Protein AF-N8ZPJ9-F1 (afdb_monomer_lite)

Secondary structure (DSSP, 8-state):
------------HHHHHHHHHHHHHHHTT-HHHHHHHB-HHHHHHHHH-HHHHHHHHHHHTT----PEEEEEEEEEEETTTEEEEEEEEEE--SS-EEEEEEEEESTT---EEEEEEEEE--

Radius of gyration: 14.96 Å; chains: 1; bounding box: 30×45×37 Å

pLDDT: mean 87.63, std 14.21, range [34.59, 97.31]

Sequence (122 aa):
MNDQKQFSLSISPAQYQHAIALYDALLAQDLNRIYDLINLQVKVELQQKTESLQAAFTVLEGKNQTEAELIAIEKTTDASWGQIYKVSFRFDYVENDILYTVVFADGNKPDIIGFWINQTQN

Organism: NCBI:txid1120926

Foldseek 3Di:
DDPPPPPVLDADPLLVVLLVQLVVCLLVVPLVSNLVSEDPVVNVVCVVVVVQSVVSNVLNPPHDDADWDWDDWDWDQDPVLGIKIKTWTWGDDPFWIKIKIFIDRDRHDNHTHDIDIDTDGD

Structure (mmCIF, N/CA/C/O backbone):
data_AF-N8ZPJ9-F1
#
_entry.id   AF-N8ZPJ9-F1
#
loop_
_atom_site.group_PDB
_atom_site.id
_atom_site.type_symbol
_atom_site.label_atom_id
_atom_site.label_alt_id
_atom_site.label_comp_id
_atom_site.label_asym_id
_atom_site.label_entity_id
_atom_site.label_seq_id
_atom_site.pdbx_PDB_ins_code
_atom_site.Cartn_x
_atom_site.Cartn_y
_atom_site.Cartn_z
_atom_site.occupancy
_atom_site.B_iso_or_equiv
_atom_site.auth_seq_id
_atom_site.auth_comp_id
_atom_site.auth_asym_id
_atom_site.auth_atom_id
_atom_site.pdbx_PDB_model_num
ATOM 1 N N . MET A 1 1 ? 5.990 34.052 -21.649 1.00 35.69 1 MET A N 1
ATOM 2 C CA . MET A 1 1 ? 5.301 32.798 -22.015 1.00 35.69 1 MET A CA 1
ATOM 3 C C . MET A 1 1 ? 6.082 31.677 -21.358 1.00 35.69 1 MET A C 1
ATOM 5 O O . MET A 1 1 ? 7.151 31.348 -21.843 1.00 35.69 1 MET A O 1
ATOM 9 N N . ASN A 1 2 ? 5.647 31.2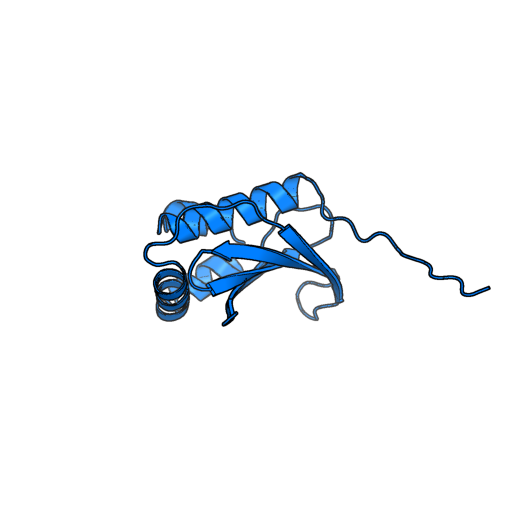28 -20.178 1.00 34.59 2 ASN A N 1
ATOM 10 C CA . ASN A 1 2 ? 6.270 30.090 -19.505 1.00 34.59 2 ASN A CA 1
ATOM 11 C C . ASN A 1 2 ? 5.547 28.839 -19.987 1.00 34.59 2 ASN A C 1
ATOM 13 O O . ASN A 1 2 ? 4.415 28.588 -19.579 1.00 34.59 2 ASN A O 1
ATOM 17 N N . ASP A 1 3 ? 6.207 28.093 -20.865 1.00 41.03 3 ASP A N 1
ATOM 18 C CA . ASP A 1 3 ? 5.808 26.752 -21.267 1.00 41.03 3 ASP A CA 1
ATOM 19 C C . ASP A 1 3 ? 5.945 25.815 -20.065 1.00 41.03 3 ASP A C 1
ATOM 21 O O . ASP A 1 3 ? 6.916 25.070 -19.922 1.00 41.03 3 ASP A O 1
ATOM 25 N N . GLN A 1 4 ? 4.956 25.838 -19.171 1.00 39.09 4 GLN A N 1
ATOM 26 C CA . GLN A 1 4 ? 4.725 24.693 -18.311 1.00 39.09 4 GLN A CA 1
ATOM 27 C C . GLN A 1 4 ? 4.176 23.581 -19.197 1.00 39.09 4 GLN A C 1
ATOM 29 O O . GLN A 1 4 ? 2.969 23.424 -19.362 1.00 39.09 4 GLN A O 1
ATOM 34 N N . LYS A 1 5 ? 5.091 22.790 -19.768 1.00 36.78 5 LYS A N 1
ATOM 35 C CA . LYS A 1 5 ? 4.820 21.394 -20.106 1.00 36.78 5 LYS A CA 1
ATOM 36 C C . LYS A 1 5 ? 4.452 20.680 -18.805 1.00 36.78 5 LYS A C 1
ATOM 38 O O . LYS A 1 5 ? 5.266 19.971 -18.221 1.00 36.78 5 LYS A O 1
ATOM 43 N N . GLN A 1 6 ? 3.225 20.899 -18.342 1.00 40.75 6 GLN A N 1
ATOM 44 C CA . GLN A 1 6 ? 2.532 19.976 -17.470 1.00 40.75 6 GLN A CA 1
ATOM 45 C C . GLN A 1 6 ? 2.351 18.714 -18.309 1.00 40.75 6 GLN A C 1
ATOM 47 O O . GLN A 1 6 ? 1.370 18.548 -19.026 1.00 40.75 6 GLN A O 1
ATOM 52 N N . PHE A 1 7 ? 3.348 17.832 -18.284 1.00 40.62 7 PHE A N 1
ATOM 53 C CA . PHE A 1 7 ? 3.036 16.427 -18.450 1.00 40.62 7 PHE A CA 1
ATOM 54 C C . PHE A 1 7 ? 2.063 16.132 -17.315 1.00 40.62 7 PHE A C 1
ATOM 56 O O . PHE A 1 7 ? 2.471 16.099 -16.156 1.00 40.62 7 PHE A O 1
ATOM 63 N N . SER A 1 8 ? 0.774 16.031 -17.630 1.00 51.53 8 SER A N 1
ATOM 64 C CA . SER A 1 8 ? -0.240 15.553 -16.703 1.00 51.53 8 SER A CA 1
ATOM 65 C C . SER A 1 8 ? 0.061 14.082 -16.433 1.00 51.53 8 SER A C 1
ATOM 67 O O . SER A 1 8 ? -0.514 13.175 -17.037 1.00 51.53 8 SER A O 1
ATOM 69 N N . LEU A 1 9 ? 1.056 13.835 -15.578 1.00 64.81 9 LEU A N 1
ATOM 70 C CA . LEU A 1 9 ? 1.296 12.520 -15.018 1.00 64.81 9 LEU A CA 1
ATOM 71 C C . LEU A 1 9 ? -0.008 12.133 -14.330 1.00 64.81 9 LEU A C 1
ATOM 73 O O . LEU A 1 9 ? -0.427 12.763 -13.365 1.00 64.81 9 LEU A O 1
ATOM 77 N N . SER A 1 10 ? -0.687 11.159 -14.918 1.00 73.25 10 SER A N 1
ATOM 78 C CA . SER A 1 10 ? -1.930 10.600 -14.418 1.00 73.25 10 SER A CA 1
ATOM 79 C C . SER A 1 10 ? -1.653 9.156 -14.042 1.00 73.25 10 SER A C 1
ATOM 81 O O . SER A 1 10 ? -0.935 8.439 -14.738 1.00 73.25 10 SER A O 1
ATOM 83 N N . ILE A 1 11 ? -2.188 8.759 -12.898 1.00 84.88 11 ILE A N 1
ATOM 84 C CA . ILE A 1 11 ? -2.243 7.366 -12.481 1.00 84.88 11 ILE A CA 1
ATOM 85 C C . ILE A 1 11 ? -3.370 6.681 -13.261 1.00 84.88 11 ILE A C 1
ATOM 87 O O . ILE A 1 11 ? -4.418 7.284 -13.510 1.00 84.88 11 ILE A O 1
ATOM 91 N N . SER A 1 12 ? -3.173 5.426 -13.661 1.00 88.50 12 SER A N 1
ATOM 92 C CA . SER A 1 12 ? -4.248 4.664 -14.303 1.00 88.50 12 SER A CA 1
ATOM 93 C C . SER A 1 12 ? -5.365 4.322 -13.300 1.00 88.50 12 SER A C 1
ATOM 95 O O . SER A 1 12 ? -5.084 4.121 -12.115 1.00 88.50 12 SER A O 1
ATOM 97 N N . PRO A 1 13 ? -6.631 4.167 -13.738 1.00 89.44 13 PRO A N 1
ATOM 98 C CA . PRO A 1 13 ? -7.715 3.751 -12.844 1.00 89.44 13 PRO A CA 1
ATOM 99 C C . PRO A 1 13 ? -7.423 2.439 -12.103 1.00 89.44 13 PRO A C 1
ATOM 101 O O . PRO A 1 13 ? -7.757 2.314 -10.929 1.00 89.44 13 PRO A O 1
ATOM 104 N N . ALA A 1 14 ? -6.746 1.492 -12.761 1.00 91.19 14 ALA A N 1
ATOM 105 C CA . ALA A 1 14 ? -6.353 0.222 -12.157 1.00 91.19 14 ALA A CA 1
ATOM 106 C C . ALA A 1 14 ? -5.352 0.418 -11.011 1.00 91.19 14 ALA A C 1
ATOM 108 O O . ALA A 1 14 ? -5.540 -0.136 -9.936 1.00 91.19 14 ALA A O 1
ATOM 109 N N . GLN A 1 15 ? -4.317 1.237 -11.209 1.00 91.62 15 GLN A N 1
ATOM 110 C CA . GLN A 1 15 ? -3.360 1.556 -10.148 1.00 91.62 15 GLN A CA 1
ATOM 111 C C . GLN A 1 15 ? -4.025 2.305 -8.994 1.00 91.62 15 GLN A C 1
ATOM 113 O O . GLN A 1 15 ? -3.748 1.993 -7.841 1.00 91.62 15 GLN A O 1
ATOM 118 N N . TYR A 1 16 ? -4.916 3.261 -9.288 1.00 92.62 16 TYR A N 1
ATOM 119 C CA . TYR A 1 16 ? -5.639 3.990 -8.246 1.00 92.62 16 TYR A CA 1
ATOM 120 C C . TYR A 1 16 ? -6.460 3.015 -7.398 1.00 92.62 16 TYR A C 1
ATOM 122 O O . TYR A 1 16 ? -6.281 2.951 -6.187 1.00 92.62 16 TYR A O 1
ATOM 130 N N . GLN A 1 17 ? -7.291 2.184 -8.034 1.00 93.56 17 GLN A N 1
ATOM 131 C CA . GLN A 1 17 ? -8.104 1.184 -7.337 1.00 93.56 17 GLN A CA 1
ATOM 132 C C . GLN A 1 17 ? -7.254 0.200 -6.532 1.00 93.56 17 GLN A C 1
ATOM 134 O O . GLN A 1 17 ? -7.636 -0.169 -5.427 1.00 93.56 17 GLN A O 1
ATOM 139 N N . HIS A 1 18 ? -6.097 -0.201 -7.057 1.00 95.50 18 HIS A N 1
ATOM 140 C CA . HIS A 1 18 ? -5.206 -1.137 -6.380 1.00 95.50 18 HIS A CA 1
ATOM 141 C C . HIS A 1 18 ? -4.503 -0.512 -5.168 1.00 95.50 18 HIS A C 1
ATOM 143 O O . HIS A 1 18 ? -4.396 -1.160 -4.130 1.00 95.50 18 HIS A O 1
ATOM 149 N N . ALA A 1 19 ? -4.100 0.762 -5.255 1.00 95.44 19 ALA A N 1
ATOM 150 C CA . ALA A 1 19 ? -3.601 1.525 -4.107 1.00 95.44 19 ALA A CA 1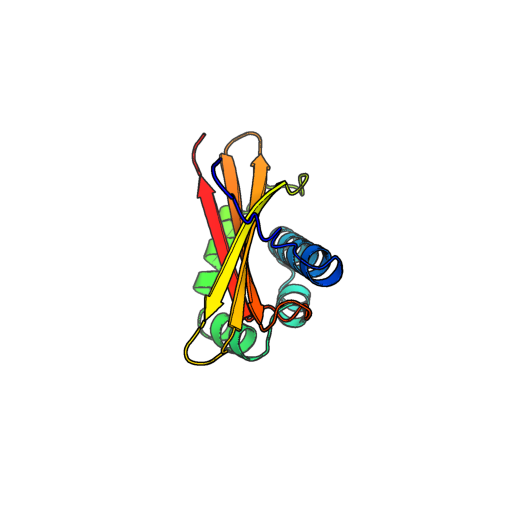
ATOM 151 C C . ALA A 1 19 ? -4.669 1.655 -3.013 1.00 95.44 19 ALA A C 1
ATOM 153 O O . ALA A 1 19 ? -4.386 1.376 -1.850 1.00 95.44 19 ALA A O 1
ATOM 154 N N . ILE A 1 20 ? -5.901 2.027 -3.377 1.00 95.88 20 ILE A N 1
ATOM 155 C CA . ILE A 1 20 ? -7.000 2.133 -2.408 1.00 95.88 20 ILE A CA 1
ATOM 156 C C . ILE A 1 20 ? -7.321 0.767 -1.796 1.00 95.88 20 ILE A C 1
ATOM 158 O O . ILE A 1 20 ? -7.439 0.656 -0.582 1.00 95.88 20 ILE A O 1
ATOM 162 N N . ALA A 1 21 ? -7.364 -0.301 -2.597 1.00 96.88 21 ALA A N 1
ATOM 163 C CA . ALA A 1 21 ? -7.588 -1.650 -2.088 1.00 96.88 21 ALA A CA 1
ATOM 164 C C . ALA A 1 21 ? -6.509 -2.089 -1.086 1.00 96.88 21 ALA A C 1
ATOM 166 O O . ALA A 1 21 ? -6.830 -2.797 -0.129 1.00 96.88 21 ALA A O 1
ATOM 167 N N . LEU A 1 22 ? -5.249 -1.684 -1.295 1.00 97.31 22 LEU A N 1
ATOM 168 C CA . LEU A 1 22 ? -4.162 -1.965 -0.357 1.00 97.31 22 LEU A CA 1
ATOM 169 C C . LEU A 1 22 ? -4.332 -1.156 0.930 1.00 97.31 22 LEU A C 1
ATOM 171 O O . LEU A 1 22 ? -4.193 -1.720 2.012 1.00 97.31 22 LEU A O 1
ATOM 175 N N . TYR A 1 23 ? -4.681 0.127 0.828 1.00 96.88 23 TYR A N 1
ATOM 176 C CA . TYR A 1 23 ? -4.987 0.957 1.993 1.00 96.88 23 TYR A CA 1
ATOM 177 C C . TYR A 1 23 ? -6.142 0.382 2.827 1.00 96.88 23 TYR A C 1
ATOM 179 O O . TYR A 1 23 ? -6.025 0.255 4.044 1.00 96.88 23 TYR A O 1
ATOM 187 N N . ASP A 1 24 ? -7.213 -0.072 2.175 1.00 96.06 24 ASP A N 1
ATOM 188 C CA . ASP A 1 24 ? -8.356 -0.709 2.836 1.00 96.06 24 ASP A CA 1
ATOM 189 C C . ASP A 1 24 ? -7.962 -2.012 3.538 1.00 96.06 24 ASP A C 1
ATOM 191 O O . ASP A 1 24 ? -8.413 -2.293 4.648 1.00 96.06 24 ASP A O 1
ATOM 195 N N . ALA A 1 25 ? -7.102 -2.816 2.908 1.00 96.81 25 ALA A N 1
ATOM 196 C CA . ALA A 1 25 ? -6.582 -4.036 3.515 1.00 96.81 25 ALA A CA 1
ATOM 197 C C . ALA A 1 25 ? -5.698 -3.735 4.739 1.00 96.81 25 ALA A C 1
ATOM 199 O O . ALA A 1 25 ? -5.752 -4.468 5.726 1.00 96.81 25 ALA A O 1
ATOM 200 N N . LEU A 1 26 ? -4.929 -2.641 4.699 1.00 95.94 26 LEU A N 1
ATOM 201 C CA . LEU A 1 26 ? -4.119 -2.161 5.822 1.00 95.94 26 LEU A CA 1
ATOM 202 C C . LEU A 1 26 ? -4.990 -1.664 6.986 1.00 95.94 26 LEU A C 1
ATOM 204 O O . LEU A 1 26 ? -4.715 -2.029 8.127 1.00 95.94 26 LEU A O 1
ATOM 208 N N . LEU A 1 27 ? -6.066 -0.917 6.709 1.00 95.19 27 LEU A N 1
ATOM 209 C CA . LEU A 1 27 ? -7.061 -0.511 7.714 1.00 95.19 27 LEU A CA 1
ATOM 210 C C . LEU A 1 27 ? -7.726 -1.723 8.381 1.00 95.19 27 LEU A C 1
ATOM 212 O O . LEU A 1 27 ? -7.872 -1.767 9.600 1.00 95.19 27 LEU A O 1
ATOM 216 N N . ALA A 1 28 ? -8.100 -2.726 7.584 1.00 95.56 28 ALA A N 1
ATOM 217 C CA . ALA A 1 28 ? -8.721 -3.957 8.070 1.00 95.56 28 ALA A CA 1
ATOM 218 C C . ALA A 1 28 ? -7.732 -4.932 8.737 1.00 95.56 28 ALA A C 1
ATOM 220 O O . ALA A 1 28 ? -8.160 -5.958 9.266 1.00 95.56 28 ALA A O 1
ATOM 221 N N . GLN A 1 29 ? -6.426 -4.643 8.686 1.00 95.00 29 GLN A N 1
ATOM 222 C CA . GLN A 1 29 ? -5.345 -5.539 9.111 1.00 95.00 29 GLN A CA 1
ATOM 223 C C . GLN A 1 29 ? -5.425 -6.936 8.453 1.00 95.00 29 GLN A C 1
ATOM 225 O O . GLN A 1 29 ? -5.023 -7.948 9.031 1.00 95.00 29 GLN A O 1
ATOM 230 N N . ASP A 1 30 ? -5.934 -7.003 7.218 1.00 95.88 30 ASP A N 1
ATOM 231 C CA . ASP A 1 30 ? -6.102 -8.245 6.461 1.00 95.88 30 ASP A CA 1
ATOM 232 C C . ASP A 1 30 ? -4.798 -8.613 5.744 1.00 95.88 30 ASP A C 1
ATOM 234 O O . ASP A 1 30 ? -4.544 -8.225 4.601 1.00 95.88 30 ASP A O 1
ATOM 238 N N . LEU A 1 31 ? -3.956 -9.387 6.432 1.00 93.75 31 LEU A N 1
ATOM 239 C CA . LEU A 1 31 ? -2.651 -9.815 5.923 1.00 93.75 31 LEU A CA 1
ATOM 240 C C . LEU A 1 31 ? -2.732 -10.580 4.600 1.00 93.75 31 LEU A C 1
ATOM 242 O O . LEU A 1 31 ? -1.865 -10.399 3.746 1.00 93.75 31 LEU A O 1
ATOM 246 N N . ASN A 1 32 ? -3.754 -11.419 4.411 1.00 95.12 32 ASN A N 1
ATOM 247 C CA . ASN A 1 32 ? -3.885 -12.197 3.180 1.00 95.12 32 ASN A CA 1
ATOM 248 C C . ASN A 1 32 ? -4.136 -11.261 2.003 1.00 95.12 32 ASN A C 1
ATOM 250 O O . ASN A 1 32 ? -3.421 -11.316 1.003 1.00 95.12 32 ASN A O 1
ATOM 254 N N . ARG A 1 33 ? -5.080 -10.329 2.169 1.00 96.56 33 ARG A N 1
ATOM 255 C CA . ARG A 1 33 ? -5.391 -9.341 1.140 1.00 96.56 33 ARG A CA 1
ATOM 256 C C . ARG A 1 33 ? -4.216 -8.400 0.876 1.00 96.56 33 ARG A C 1
ATOM 258 O O . ARG A 1 33 ? -3.940 -8.108 -0.281 1.00 96.56 33 ARG A O 1
ATOM 265 N N . ILE A 1 34 ? -3.478 -7.977 1.905 1.00 96.12 34 ILE A N 1
ATOM 266 C CA . ILE A 1 34 ? -2.246 -7.187 1.730 1.00 96.12 34 ILE A CA 1
ATOM 267 C C . ILE A 1 34 ? -1.241 -7.950 0.859 1.00 96.12 34 ILE A C 1
ATOM 269 O O . ILE A 1 34 ? -0.713 -7.395 -0.102 1.00 96.12 34 ILE A O 1
ATOM 273 N N . TYR A 1 35 ? -0.992 -9.225 1.165 1.00 95.25 35 TYR A N 1
ATOM 274 C CA . TYR A 1 35 ? -0.029 -10.049 0.434 1.00 95.25 35 TYR A CA 1
ATOM 275 C C . TYR A 1 35 ? -0.443 -10.393 -0.997 1.00 95.25 35 TYR A C 1
ATOM 277 O O . TYR A 1 35 ? 0.435 -10.722 -1.794 1.00 95.25 35 TYR A O 1
ATOM 285 N N . ASP A 1 36 ? -1.732 -10.320 -1.319 1.00 95.19 36 ASP A N 1
ATOM 286 C CA . ASP A 1 36 ? -2.246 -10.512 -2.678 1.00 95.19 36 ASP A CA 1
ATOM 287 C C . ASP A 1 36 ? -2.179 -9.227 -3.522 1.00 95.19 36 ASP A C 1
ATOM 289 O O . ASP A 1 36 ? -2.183 -9.287 -4.751 1.00 95.19 36 ASP A O 1
ATOM 293 N N . LEU A 1 37 ? -2.102 -8.059 -2.877 1.00 96.06 37 LEU A N 1
ATOM 294 C CA . LEU A 1 37 ? -2.088 -6.751 -3.540 1.00 96.06 37 LEU A CA 1
ATOM 295 C C . LEU A 1 37 ? -0.677 -6.208 -3.804 1.00 96.06 37 LEU A C 1
ATOM 297 O O . LEU A 1 37 ? -0.519 -5.249 -4.557 1.00 96.06 37 LEU A O 1
ATOM 301 N N . ILE A 1 38 ? 0.356 -6.803 -3.219 1.00 95.38 38 ILE A N 1
ATOM 302 C CA . ILE A 1 38 ? 1.748 -6.373 -3.393 1.00 95.38 38 ILE A CA 1
ATOM 303 C C . ILE A 1 38 ? 2.551 -7.377 -4.216 1.00 95.38 38 ILE A C 1
ATOM 305 O O . ILE A 1 38 ? 2.239 -8.567 -4.267 1.00 95.38 38 ILE A O 1
ATOM 309 N N . ASN A 1 39 ? 3.636 -6.905 -4.824 1.00 94.81 39 ASN A N 1
ATOM 310 C CA . ASN A 1 39 ? 4.557 -7.766 -5.546 1.00 94.81 39 ASN A CA 1
ATOM 311 C C . ASN A 1 39 ? 5.205 -8.816 -4.620 1.00 94.81 39 ASN A C 1
ATOM 313 O O . ASN A 1 39 ? 5.419 -8.580 -3.426 1.00 94.81 39 ASN A O 1
ATOM 317 N N . LEU A 1 40 ? 5.604 -9.957 -5.196 1.00 93.06 40 LEU A N 1
ATOM 318 C CA . LEU A 1 40 ? 6.292 -11.042 -4.493 1.00 93.06 40 LEU A CA 1
ATOM 319 C C . LEU A 1 40 ? 7.514 -10.563 -3.696 1.00 93.06 40 LEU A C 1
ATOM 321 O O . LEU A 1 40 ? 7.716 -11.031 -2.577 1.00 93.06 40 LEU A O 1
ATOM 325 N N . GLN A 1 41 ? 8.316 -9.639 -4.234 1.00 91.56 41 GLN A N 1
ATOM 326 C CA . GLN A 1 41 ? 9.483 -9.136 -3.508 1.00 91.56 41 GLN A CA 1
ATOM 327 C C . GLN A 1 41 ? 9.069 -8.394 -2.229 1.00 91.56 41 GLN A C 1
ATOM 329 O O . GLN A 1 41 ? 9.582 -8.701 -1.153 1.00 91.56 41 GLN A O 1
ATOM 334 N N . VAL A 1 42 ? 8.092 -7.488 -2.319 1.00 93.12 42 VAL A N 1
ATOM 335 C CA . VAL A 1 42 ? 7.578 -6.743 -1.156 1.00 93.12 42 VAL A CA 1
ATOM 336 C C . VAL A 1 42 ? 6.961 -7.700 -0.140 1.00 93.12 42 VAL A C 1
ATOM 338 O O . VAL A 1 42 ? 7.187 -7.561 1.058 1.00 93.12 42 VAL A O 1
ATOM 341 N N . LYS A 1 43 ? 6.231 -8.720 -0.605 1.00 94.50 43 LYS A N 1
ATOM 342 C CA . LYS A 1 43 ? 5.682 -9.773 0.256 1.00 94.50 43 LYS A CA 1
ATOM 343 C C . LYS A 1 43 ? 6.774 -10.483 1.052 1.00 94.50 43 LYS A C 1
ATOM 345 O O . LYS A 1 43 ? 6.646 -10.602 2.267 1.00 94.50 43 LYS A O 1
ATOM 350 N N . VAL A 1 44 ? 7.845 -10.926 0.392 1.00 94.12 44 VAL A N 1
ATOM 351 C CA . VAL A 1 44 ? 8.976 -11.589 1.061 1.00 94.12 44 VAL A CA 1
ATOM 352 C C . VAL A 1 44 ? 9.636 -10.652 2.075 1.00 94.12 44 VAL A C 1
ATOM 354 O O . VAL A 1 44 ? 9.917 -11.071 3.197 1.00 94.12 44 VAL A O 1
ATOM 357 N N . GLU A 1 45 ? 9.838 -9.381 1.725 1.00 91.56 45 GLU A N 1
ATOM 358 C CA . GLU A 1 45 ? 10.424 -8.391 2.634 1.00 91.56 45 GLU A CA 1
ATOM 359 C C . GLU A 1 45 ? 9.547 -8.144 3.871 1.00 91.56 45 GLU A C 1
ATOM 361 O O . GLU A 1 45 ? 10.054 -8.145 4.993 1.00 91.56 45 GLU A O 1
ATOM 366 N N . LEU A 1 46 ? 8.231 -7.999 3.696 1.00 91.25 46 LEU A N 1
ATOM 367 C CA . LEU A 1 46 ? 7.283 -7.805 4.797 1.00 91.25 46 LEU A CA 1
ATOM 368 C C . LEU A 1 46 ? 7.146 -9.037 5.696 1.00 91.25 46 LEU A C 1
ATOM 370 O O . LEU A 1 46 ? 6.965 -8.895 6.904 1.00 91.25 46 LEU A O 1
ATOM 374 N N . GLN A 1 47 ? 7.262 -10.242 5.136 1.00 91.31 47 GLN A N 1
ATOM 375 C CA . GLN A 1 47 ? 7.288 -11.481 5.918 1.00 91.31 47 GLN A CA 1
ATOM 376 C C . GLN A 1 47 ? 8.559 -11.605 6.771 1.00 91.31 47 GLN A C 1
ATOM 378 O O . GLN A 1 47 ? 8.521 -12.213 7.837 1.00 91.31 47 GLN A O 1
ATOM 383 N N . GLN A 1 48 ? 9.676 -11.019 6.329 1.00 91.56 48 GLN A N 1
ATOM 384 C CA . GLN A 1 48 ? 10.927 -10.973 7.096 1.00 91.56 48 GLN A CA 1
ATOM 385 C C . GLN A 1 48 ? 10.973 -9.809 8.096 1.00 91.56 48 GLN A C 1
ATOM 387 O O . GLN A 1 48 ? 11.681 -9.889 9.097 1.00 91.56 48 GLN A O 1
ATOM 392 N N . LYS A 1 49 ? 10.230 -8.729 7.831 1.00 89.88 49 LYS A N 1
ATOM 393 C CA . LYS A 1 49 ? 10.183 -7.502 8.636 1.00 89.88 49 LYS A CA 1
ATOM 394 C C . LYS A 1 49 ? 8.769 -7.242 9.149 1.00 89.88 49 LYS A C 1
ATOM 396 O O . LYS A 1 49 ? 8.145 -6.233 8.820 1.00 89.88 49 LYS A O 1
ATOM 401 N N . THR A 1 50 ? 8.270 -8.141 9.990 1.00 83.75 50 THR A N 1
ATOM 402 C CA . THR A 1 50 ? 6.912 -8.052 10.554 1.00 83.75 50 THR A CA 1
ATOM 403 C C . THR A 1 50 ? 6.657 -6.737 11.301 1.00 83.75 50 THR A C 1
ATOM 405 O O . THR A 1 50 ? 5.537 -6.234 11.299 1.00 83.75 50 THR A O 1
ATOM 408 N N . GLU A 1 51 ? 7.701 -6.130 11.874 1.00 89.44 51 GLU A N 1
ATOM 409 C CA . GLU A 1 51 ? 7.639 -4.822 12.542 1.00 89.44 51 GLU A CA 1
ATOM 410 C C . GLU A 1 51 ? 7.177 -3.687 11.613 1.00 89.44 51 GLU A C 1
ATOM 412 O O . GLU A 1 51 ? 6.503 -2.764 12.063 1.00 89.44 51 GLU A O 1
ATOM 417 N N . SER A 1 52 ? 7.486 -3.749 10.311 1.00 88.19 52 SER A N 1
ATOM 418 C CA . SER A 1 52 ? 7.079 -2.713 9.350 1.00 88.19 52 SER A CA 1
ATOM 419 C C . SER A 1 52 ? 5.565 -2.699 9.124 1.00 88.19 52 SER A C 1
ATOM 421 O O . SER A 1 52 ? 4.960 -1.631 9.060 1.00 88.19 52 SER A O 1
ATOM 423 N N . LEU A 1 53 ? 4.944 -3.879 9.058 1.00 91.00 53 LEU A N 1
ATOM 424 C CA . LEU A 1 53 ? 3.485 -4.017 8.998 1.00 91.00 53 LEU A CA 1
ATOM 425 C C . LEU A 1 53 ? 2.837 -3.578 10.310 1.00 91.00 53 LEU A C 1
ATOM 427 O O . LEU A 1 53 ? 1.854 -2.844 10.290 1.00 91.00 53 LEU A O 1
ATOM 431 N N . GLN A 1 54 ? 3.425 -3.965 11.443 1.00 92.25 54 GLN A N 1
ATOM 432 C CA . GLN A 1 54 ? 2.916 -3.560 12.749 1.00 92.25 54 GLN A CA 1
ATOM 433 C C . GLN A 1 54 ? 2.927 -2.036 12.919 1.00 92.25 54 GLN A C 1
ATOM 435 O O . GLN A 1 54 ? 1.949 -1.473 13.403 1.00 92.25 54 GLN A O 1
ATOM 440 N N . ALA A 1 55 ? 3.993 -1.361 12.480 1.00 92.31 55 ALA A N 1
ATOM 441 C CA . ALA A 1 55 ? 4.071 0.096 12.506 1.00 92.31 55 ALA A CA 1
ATOM 442 C C . ALA A 1 55 ? 2.976 0.745 11.643 1.00 92.31 55 ALA A C 1
ATOM 444 O O . ALA A 1 55 ? 2.340 1.702 12.082 1.00 92.31 55 ALA A O 1
ATOM 445 N N . ALA A 1 56 ? 2.707 0.199 10.451 1.00 93.06 56 ALA A N 1
ATOM 446 C CA . ALA A 1 56 ? 1.611 0.665 9.604 1.00 93.06 56 ALA A CA 1
ATOM 447 C C . ALA A 1 56 ? 0.243 0.489 10.289 1.00 93.06 56 ALA A C 1
ATOM 449 O O . ALA A 1 56 ? -0.572 1.408 10.263 1.00 93.06 56 ALA A O 1
ATOM 450 N N . PHE A 1 57 ? 0.010 -0.645 10.957 1.00 94.81 57 PHE A N 1
ATOM 451 C CA . PHE A 1 57 ? -1.227 -0.886 11.706 1.00 94.81 57 PHE A CA 1
ATOM 452 C C . PHE A 1 57 ? -1.402 0.073 12.877 1.00 94.81 57 PHE A C 1
ATOM 454 O O . PHE A 1 57 ? -2.495 0.591 13.059 1.00 94.81 57 PHE A O 1
ATOM 461 N N . THR A 1 58 ? -0.340 0.368 13.628 1.00 94.12 58 THR A N 1
ATOM 462 C CA . THR A 1 58 ? -0.394 1.359 14.712 1.00 94.12 58 THR A CA 1
ATOM 463 C C . THR A 1 58 ? -0.764 2.748 14.190 1.00 94.12 58 THR A C 1
ATOM 465 O O . THR A 1 58 ? -1.568 3.436 14.805 1.00 94.12 58 THR A O 1
ATOM 468 N N . VAL A 1 59 ? -0.228 3.162 13.038 1.00 93.56 59 VAL A N 1
ATOM 469 C CA . VAL A 1 59 ? -0.575 4.461 12.430 1.00 93.56 59 VAL A CA 1
ATOM 470 C C . VAL A 1 59 ? -2.042 4.519 11.982 1.00 93.56 59 VAL A C 1
ATOM 472 O O . VAL A 1 59 ? -2.648 5.591 11.981 1.00 93.56 59 VAL A O 1
ATOM 475 N N . LEU A 1 60 ? -2.620 3.380 11.600 1.00 93.75 60 LEU A N 1
ATOM 476 C CA . LEU A 1 60 ? -3.994 3.269 11.109 1.00 93.75 60 LEU A CA 1
ATOM 477 C C . LEU A 1 60 ? -5.005 2.818 12.176 1.00 93.75 60 LEU A C 1
ATOM 479 O O . LEU A 1 60 ? -6.188 2.661 11.875 1.00 93.75 60 LEU A O 1
ATOM 483 N N . GLU A 1 61 ? -4.572 2.609 13.416 1.00 91.69 61 GLU A N 1
ATOM 484 C CA . GLU A 1 61 ? -5.431 2.091 14.475 1.00 91.69 61 GLU A CA 1
ATOM 485 C C . GLU A 1 61 ? -6.600 3.047 14.764 1.00 91.69 61 GLU A C 1
ATOM 487 O O . GLU A 1 61 ? -6.430 4.260 14.880 1.00 91.69 61 GLU A O 1
ATOM 492 N N . GLY A 1 62 ? -7.816 2.497 14.841 1.00 87.81 62 GLY A N 1
ATOM 493 C CA . GLY A 1 62 ? -9.038 3.267 15.100 1.00 87.81 62 GLY A CA 1
ATOM 494 C C . GLY A 1 62 ? -9.503 4.164 13.945 1.00 87.81 62 GLY A C 1
ATOM 495 O O . GLY A 1 62 ? -10.507 4.864 14.089 1.00 87.81 62 GLY A O 1
ATOM 496 N N . LYS A 1 63 ? -8.812 4.147 12.799 1.00 90.19 63 LYS A N 1
ATOM 497 C CA . LYS A 1 63 ? -9.170 4.926 11.610 1.00 90.19 63 LYS A CA 1
ATOM 498 C C . LYS A 1 63 ? -10.197 4.187 10.750 1.00 90.19 63 LYS A C 1
ATOM 500 O O . LYS A 1 63 ? -10.156 2.969 10.619 1.00 90.19 63 LYS A O 1
ATOM 505 N N . ASN A 1 64 ? -11.116 4.941 10.147 1.00 87.69 64 ASN A N 1
ATOM 506 C CA . ASN A 1 64 ? -12.109 4.436 9.193 1.00 87.69 64 ASN A CA 1
ATOM 507 C C . ASN A 1 64 ? -11.844 5.019 7.810 1.00 87.69 64 ASN A C 1
ATOM 509 O O . ASN A 1 64 ? -11.476 6.179 7.716 1.00 87.69 64 ASN A O 1
ATOM 513 N N . GLN A 1 65 ? -12.101 4.268 6.744 1.00 82.25 65 GLN A N 1
ATOM 514 C CA . GLN A 1 65 ? -11.854 4.741 5.382 1.00 82.25 65 GLN A CA 1
ATOM 515 C C . GLN A 1 65 ? -12.486 6.125 5.123 1.00 82.25 65 GLN A C 1
ATOM 517 O O . GLN A 1 65 ? -13.696 6.308 5.280 1.00 82.25 65 GLN A O 1
ATOM 522 N N . THR A 1 66 ? -11.655 7.086 4.720 1.00 89.69 66 THR A N 1
ATOM 523 C CA . THR A 1 66 ? -12.068 8.405 4.224 1.00 89.69 66 THR A CA 1
ATOM 524 C C . THR A 1 66 ? -11.743 8.536 2.739 1.00 89.69 66 THR A C 1
ATOM 526 O O . THR A 1 66 ? -11.120 7.656 2.139 1.00 89.69 66 THR A O 1
ATOM 529 N N . GLU A 1 67 ? -12.231 9.603 2.108 1.00 89.75 67 GLU A N 1
ATOM 530 C CA . GLU A 1 67 ? -11.949 9.859 0.698 1.00 89.75 67 GLU A CA 1
ATOM 531 C C . GLU A 1 67 ? -10.453 10.133 0.489 1.00 89.75 67 GLU A C 1
ATOM 533 O O . GLU A 1 67 ? -9.839 10.904 1.225 1.00 89.75 67 GLU A O 1
ATOM 538 N N . ALA A 1 68 ? -9.868 9.480 -0.517 1.00 92.44 68 ALA A N 1
ATOM 539 C CA . ALA A 1 68 ? -8.462 9.639 -0.853 1.00 92.44 68 ALA A CA 1
ATOM 540 C C . ALA A 1 68 ? -8.260 10.827 -1.796 1.00 92.44 68 ALA A C 1
ATOM 542 O O . ALA A 1 68 ? -8.699 10.795 -2.951 1.00 92.44 68 ALA A O 1
ATOM 543 N N . GLU A 1 69 ? -7.507 11.828 -1.355 1.00 93.69 69 GLU A N 1
ATOM 544 C CA . GLU A 1 69 ? -7.060 12.922 -2.208 1.00 93.69 69 GLU A CA 1
ATOM 545 C C . GLU A 1 69 ? -5.719 12.568 -2.857 1.00 93.69 69 GLU A C 1
ATOM 547 O O . GLU A 1 69 ? -4.725 12.318 -2.177 1.00 93.69 69 GLU A O 1
ATOM 552 N N . LEU A 1 70 ? -5.659 12.557 -4.189 1.00 92.50 70 LEU A N 1
ATOM 553 C CA . LEU A 1 70 ? -4.399 12.394 -4.912 1.00 92.50 70 LEU A CA 1
ATOM 554 C C . LEU A 1 70 ? -3.603 13.704 -4.861 1.00 92.50 70 LEU A C 1
ATOM 556 O O . LEU A 1 70 ? -3.967 14.671 -5.528 1.00 92.50 70 LEU A O 1
ATOM 560 N N . ILE A 1 71 ? -2.490 13.715 -4.129 1.00 93.38 71 ILE A N 1
ATOM 561 C CA . ILE A 1 71 ? -1.712 14.941 -3.897 1.00 93.38 71 ILE A CA 1
ATOM 562 C C . ILE A 1 71 ? -0.459 15.050 -4.771 1.00 93.38 71 ILE A C 1
ATOM 564 O O . ILE A 1 71 ? -0.013 16.157 -5.070 1.00 93.38 71 ILE A O 1
ATOM 568 N N . ALA A 1 72 ? 0.134 13.924 -5.186 1.00 92.50 72 ALA A N 1
ATOM 569 C CA . ALA A 1 72 ? 1.341 13.938 -6.010 1.00 92.50 72 ALA A CA 1
ATOM 570 C C . ALA A 1 72 ? 1.521 12.654 -6.825 1.00 92.50 72 ALA A C 1
ATOM 572 O O . ALA A 1 72 ? 1.208 11.552 -6.368 1.00 92.50 72 ALA A O 1
ATOM 573 N N . ILE A 1 73 ? 2.097 12.809 -8.019 1.00 92.31 73 ILE A N 1
ATOM 574 C CA . ILE A 1 73 ? 2.615 11.715 -8.840 1.00 92.31 73 ILE A CA 1
ATOM 575 C C . ILE A 1 73 ? 4.025 12.083 -9.288 1.00 92.31 73 ILE A C 1
ATOM 577 O O . ILE A 1 73 ? 4.237 13.112 -9.929 1.00 92.31 73 ILE A O 1
ATOM 581 N N . GLU A 1 74 ? 4.978 11.203 -9.014 1.00 91.75 74 GLU A N 1
ATOM 582 C CA . GLU A 1 74 ? 6.363 11.343 -9.444 1.00 91.75 74 GLU A CA 1
ATOM 583 C C . GLU A 1 74 ? 6.758 10.162 -10.322 1.00 91.75 74 GLU A C 1
ATOM 585 O O . GLU A 1 74 ? 6.594 9.001 -9.949 1.00 91.75 74 GLU A O 1
ATOM 590 N N . LYS A 1 75 ? 7.334 10.458 -11.486 1.00 91.88 75 LYS A N 1
ATOM 591 C CA . LYS A 1 75 ? 7.952 9.463 -12.362 1.00 91.88 75 LYS A CA 1
ATOM 592 C C . LYS A 1 75 ? 9.466 9.534 -12.192 1.00 91.88 75 LYS A C 1
ATOM 594 O O . LYS A 1 75 ? 10.056 10.586 -12.425 1.00 91.88 75 LYS A O 1
ATOM 599 N N . THR A 1 76 ? 10.094 8.420 -11.832 1.00 90.94 76 THR A N 1
ATOM 600 C CA . THR A 1 76 ? 11.553 8.331 -11.672 1.00 90.94 76 THR A CA 1
ATOM 601 C C . THR A 1 76 ? 12.089 6.990 -12.179 1.00 90.94 76 THR A C 1
ATOM 603 O O . THR A 1 76 ? 11.318 6.139 -12.623 1.00 90.94 76 THR A O 1
ATOM 606 N N . THR A 1 77 ? 13.407 6.817 -12.156 1.00 91.38 77 THR A N 1
ATOM 607 C CA . THR A 1 77 ? 14.083 5.584 -12.562 1.00 91.38 77 THR A CA 1
ATOM 608 C C . THR A 1 77 ? 14.786 4.973 -11.357 1.00 91.38 77 THR A C 1
ATOM 610 O O . THR A 1 77 ? 15.639 5.606 -10.741 1.00 91.38 77 THR A O 1
ATOM 613 N N . ASP A 1 78 ? 14.427 3.738 -11.044 1.00 90.94 78 ASP A N 1
ATOM 614 C CA . ASP A 1 78 ? 15.077 2.873 -10.075 1.00 90.94 78 ASP A CA 1
ATOM 615 C C . ASP A 1 78 ? 16.088 1.945 -10.769 1.00 90.94 78 ASP A C 1
ATOM 617 O O . ASP A 1 78 ? 15.887 1.513 -11.907 1.00 90.94 78 ASP A O 1
ATOM 621 N N . ALA A 1 79 ? 17.186 1.627 -10.083 1.00 88.88 79 ALA A N 1
ATOM 622 C CA . ALA A 1 79 ? 18.255 0.802 -10.643 1.00 88.88 79 ALA A CA 1
ATOM 623 C C . ALA A 1 79 ? 17.843 -0.665 -10.875 1.00 88.88 79 ALA A C 1
ATOM 625 O O . ALA A 1 79 ? 18.387 -1.312 -11.768 1.00 88.88 79 ALA A O 1
ATOM 626 N N . SER A 1 80 ? 16.899 -1.181 -10.087 1.00 87.44 80 SER A N 1
ATOM 627 C CA . SER A 1 80 ? 16.439 -2.574 -10.142 1.00 87.44 80 SER A CA 1
ATOM 628 C C . SER A 1 80 ? 15.166 -2.717 -10.971 1.00 87.44 80 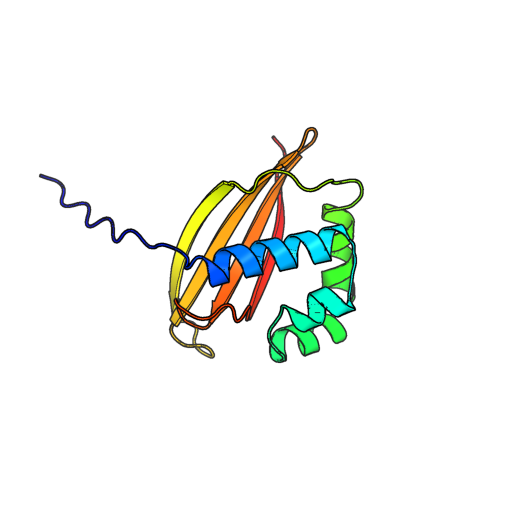SER A C 1
ATOM 630 O O . SER A 1 80 ? 15.006 -3.689 -11.704 1.00 87.44 80 SER A O 1
ATOM 632 N N . TRP A 1 81 ? 14.272 -1.732 -10.876 1.00 85.25 81 TRP A N 1
ATOM 633 C CA . TRP A 1 81 ? 12.933 -1.795 -11.471 1.00 85.25 81 TRP A CA 1
ATOM 634 C C . TRP A 1 81 ? 12.771 -0.956 -12.741 1.00 85.25 81 TRP A C 1
ATOM 636 O O . TRP A 1 81 ? 11.725 -1.002 -13.389 1.00 85.25 81 TRP A O 1
ATOM 646 N N . GLY A 1 82 ? 13.795 -0.191 -13.129 1.00 89.62 82 GLY A N 1
ATOM 647 C CA . GLY A 1 82 ? 13.701 0.733 -14.250 1.00 89.62 82 GLY A CA 1
ATOM 648 C C . GLY A 1 82 ? 12.736 1.870 -13.930 1.00 89.62 82 GLY A C 1
ATOM 649 O O . GLY A 1 82 ? 12.833 2.503 -12.887 1.00 89.62 82 GLY A O 1
ATOM 650 N N . GLN A 1 83 ? 11.810 2.179 -14.831 1.00 90.25 83 GLN A N 1
ATOM 651 C CA . GLN A 1 83 ? 10.895 3.297 -14.621 1.00 90.25 83 GLN A CA 1
ATOM 652 C C . GLN A 1 83 ? 9.816 2.960 -13.580 1.00 90.25 83 GLN A C 1
ATOM 654 O O . GLN A 1 83 ? 9.040 2.021 -13.760 1.00 90.25 83 GLN A O 1
ATOM 659 N N . ILE A 1 84 ? 9.718 3.785 -12.539 1.00 92.81 84 ILE A N 1
ATOM 660 C CA . ILE A 1 84 ? 8.751 3.639 -11.449 1.00 92.81 84 ILE A CA 1
ATOM 661 C C . ILE A 1 84 ? 7.896 4.896 -11.291 1.00 92.81 84 ILE A C 1
ATOM 663 O O . ILE A 1 84 ? 8.282 5.999 -11.698 1.00 92.81 84 ILE A O 1
ATOM 667 N N . TYR A 1 85 ? 6.739 4.716 -10.662 1.00 93.12 85 TYR A N 1
ATOM 668 C CA . TYR A 1 85 ? 5.796 5.788 -10.370 1.00 93.12 85 TYR A CA 1
ATOM 669 C C . TYR A 1 85 ? 5.491 5.801 -8.884 1.00 93.12 85 TYR A C 1
ATOM 671 O O . TYR A 1 85 ? 4.980 4.817 -8.356 1.00 93.12 85 TYR A O 1
ATOM 679 N N . LYS A 1 86 ? 5.798 6.910 -8.216 1.00 94.25 86 LYS A N 1
ATOM 680 C CA . LYS A 1 86 ? 5.409 7.146 -6.828 1.00 94.25 86 LYS A CA 1
ATOM 681 C C . LYS A 1 86 ? 4.131 7.959 -6.828 1.00 94.25 86 LYS A C 1
ATOM 683 O O . LYS A 1 86 ? 4.071 9.008 -7.464 1.00 94.25 86 LYS A O 1
ATOM 688 N N . VAL A 1 87 ? 3.120 7.466 -6.138 1.00 94.75 87 VAL A N 1
ATOM 689 C CA . VAL A 1 87 ? 1.796 8.073 -6.098 1.00 94.75 87 VAL A CA 1
ATOM 690 C C . VAL A 1 87 ? 1.436 8.289 -4.646 1.00 94.75 87 VAL A C 1
ATOM 692 O O . VAL A 1 87 ? 1.405 7.333 -3.876 1.00 94.75 87 VAL A O 1
ATOM 695 N N . SER A 1 88 ? 1.210 9.545 -4.283 1.00 95.25 88 SER A N 1
ATOM 696 C CA . SER A 1 88 ? 0.918 9.949 -2.915 1.00 95.25 88 SER A CA 1
ATOM 697 C C . SER A 1 88 ? -0.535 10.374 -2.793 1.00 95.25 88 SER A C 1
ATOM 699 O O . SER A 1 88 ? -1.021 11.203 -3.565 1.00 95.25 88 SER A O 1
ATOM 701 N N . PHE A 1 89 ? -1.190 9.821 -1.785 1.00 95.06 89 PHE A N 1
ATOM 702 C CA . PHE A 1 89 ? -2.554 10.092 -1.383 1.00 95.06 89 PHE A CA 1
ATOM 703 C C . PHE A 1 89 ? -2.555 10.714 0.007 1.00 95.06 89 PHE A C 1
ATOM 705 O O . PHE A 1 89 ? -1.756 10.328 0.865 1.00 95.06 89 PHE A O 1
ATOM 712 N N . ARG A 1 90 ? -3.476 11.641 0.234 1.00 95.00 90 ARG A N 1
ATOM 713 C CA . ARG A 1 90 ? -3.813 12.142 1.557 1.00 95.00 90 ARG A CA 1
ATOM 714 C C . ARG A 1 90 ? -5.185 11.615 1.955 1.00 95.00 90 ARG A C 1
ATOM 716 O O . ARG A 1 90 ? -6.114 11.646 1.152 1.00 95.00 90 ARG A O 1
ATOM 723 N N . PHE A 1 91 ? -5.280 11.128 3.183 1.00 94.12 91 PHE A N 1
ATOM 724 C CA . PHE A 1 91 ? -6.535 10.770 3.830 1.00 94.12 91 PHE A CA 1
ATOM 725 C C . PHE A 1 91 ? -6.702 11.656 5.052 1.00 94.12 91 PHE A C 1
ATOM 727 O O . PHE A 1 91 ? -5.911 11.569 5.996 1.00 94.12 91 PHE A O 1
ATOM 734 N N . ASP A 1 92 ? -7.726 12.497 5.021 1.00 92.44 92 ASP A N 1
ATOM 735 C CA . ASP A 1 92 ? -8.005 13.431 6.101 1.00 92.44 92 ASP A CA 1
ATOM 736 C C . ASP A 1 92 ? -8.744 12.681 7.218 1.00 92.44 92 ASP A C 1
ATOM 738 O O . ASP A 1 92 ? -9.745 11.997 6.972 1.00 92.44 92 ASP A O 1
ATOM 742 N N . TYR A 1 93 ? -8.254 12.800 8.453 1.00 88.88 93 TYR A N 1
ATOM 743 C CA . TYR A 1 93 ? -8.945 12.319 9.650 1.00 88.88 93 TYR A CA 1
ATOM 744 C C . TYR A 1 93 ? -9.075 13.440 10.672 1.00 88.88 93 TYR A C 1
ATOM 746 O O . TYR A 1 93 ? -8.342 14.421 10.644 1.00 88.88 93 TYR A O 1
ATOM 754 N N . VAL A 1 94 ? -9.994 13.260 11.624 1.00 85.56 94 VAL A N 1
ATOM 755 C CA . VAL A 1 94 ? -10.293 14.262 12.660 1.00 85.56 94 VAL A CA 1
ATOM 756 C C . VAL A 1 94 ? -9.045 14.701 13.436 1.00 85.56 94 VAL A C 1
ATOM 758 O O . VAL A 1 94 ? -8.914 15.879 13.749 1.00 85.56 94 VAL A O 1
ATOM 761 N N . GLU A 1 95 ? -8.149 13.767 13.761 1.00 84.94 95 GLU A N 1
ATOM 762 C CA . GLU A 1 95 ? -6.991 14.034 14.629 1.00 84.94 95 GLU A CA 1
ATOM 763 C C . GLU A 1 95 ? -5.699 14.326 13.860 1.00 84.94 95 GLU A C 1
ATOM 765 O O . GLU A 1 95 ? -4.847 15.069 14.347 1.00 84.94 95 GLU A O 1
ATOM 770 N N . ASN A 1 96 ? -5.525 13.724 12.684 1.00 88.94 96 ASN A N 1
ATOM 771 C CA . ASN A 1 96 ? -4.301 13.826 11.900 1.00 88.94 96 ASN A CA 1
ATOM 772 C C . ASN A 1 96 ? -4.541 13.378 10.460 1.00 88.94 96 ASN A C 1
ATOM 774 O O . ASN A 1 96 ? -5.300 12.440 10.222 1.00 88.94 96 ASN A O 1
ATOM 778 N N . ASP A 1 97 ? -3.799 13.941 9.520 1.00 92.44 97 ASP A N 1
ATOM 779 C CA . ASP A 1 97 ? -3.818 13.443 8.151 1.00 92.44 97 ASP A CA 1
ATOM 780 C C . ASP A 1 97 ? -2.920 12.201 8.037 1.00 92.44 97 ASP A C 1
ATOM 782 O O . ASP A 1 97 ? -1.938 12.025 8.776 1.00 92.44 97 ASP A O 1
ATOM 786 N N . ILE A 1 98 ? -3.270 11.309 7.111 1.00 95.25 98 ILE A N 1
ATOM 787 C CA . ILE A 1 98 ? -2.418 10.198 6.697 1.00 95.25 98 ILE A CA 1
ATOM 788 C C . ILE A 1 98 ? -1.908 10.463 5.291 1.00 95.25 98 ILE A C 1
ATOM 790 O O . ILE A 1 98 ? -2.676 10.531 4.332 1.00 95.25 98 ILE A O 1
ATOM 794 N N . LEU A 1 99 ? -0.587 10.538 5.176 1.00 95.81 99 LEU A N 1
ATOM 795 C CA . LEU A 1 99 ? 0.116 10.520 3.910 1.00 95.81 99 LEU A CA 1
ATOM 796 C C . LEU A 1 99 ? 0.451 9.072 3.548 1.00 95.81 99 LEU A C 1
ATOM 798 O O . LEU A 1 99 ? 1.267 8.422 4.206 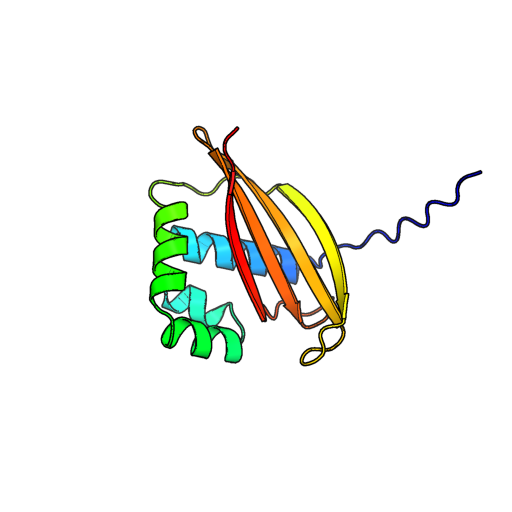1.00 95.81 99 LEU A O 1
ATOM 802 N N . TYR A 1 100 ? -0.170 8.582 2.483 1.00 96.50 100 TYR A N 1
ATOM 803 C CA . TYR A 1 100 ? 0.030 7.243 1.951 1.00 96.50 100 TYR A CA 1
ATOM 804 C C . TYR A 1 100 ? 0.695 7.317 0.582 1.00 96.50 100 TYR A C 1
ATOM 806 O O . TYR A 1 100 ? 0.136 7.888 -0.348 1.00 96.50 100 TYR A O 1
ATOM 814 N N . THR A 1 101 ? 1.872 6.719 0.431 1.00 96.75 101 THR A N 1
ATOM 815 C CA . THR A 1 101 ? 2.587 6.690 -0.849 1.00 96.75 101 THR A CA 1
ATOM 816 C C . THR A 1 101 ? 2.736 5.259 -1.329 1.00 96.75 101 THR A C 1
ATOM 818 O O . THR A 1 101 ? 3.167 4.398 -0.570 1.00 96.75 101 THR A O 1
ATOM 821 N N . VAL A 1 102 ? 2.446 5.018 -2.605 1.00 96.19 102 VAL A N 1
ATOM 822 C CA . VAL A 1 102 ? 2.594 3.724 -3.283 1.00 96.19 102 VAL A CA 1
ATOM 823 C C . VAL A 1 102 ? 3.571 3.857 -4.438 1.00 96.19 102 VAL A C 1
ATOM 825 O O . VAL A 1 102 ? 3.564 4.860 -5.150 1.00 96.19 102 VAL A O 1
ATOM 828 N N . VAL A 1 103 ? 4.402 2.839 -4.641 1.00 95.81 103 VAL A N 1
ATOM 829 C CA . VAL A 1 103 ? 5.287 2.720 -5.798 1.00 95.81 103 VAL A CA 1
ATOM 830 C C . VAL A 1 103 ? 4.776 1.638 -6.722 1.00 95.81 103 VAL A C 1
ATOM 832 O O . VAL A 1 103 ? 4.666 0.480 -6.323 1.00 95.81 103 VAL A O 1
ATOM 835 N N . PHE A 1 104 ? 4.542 2.007 -7.974 1.00 94.56 104 PHE A N 1
ATOM 836 C CA . PHE A 1 104 ? 4.204 1.075 -9.037 1.00 94.56 104 PHE A CA 1
ATOM 837 C C . PHE A 1 104 ? 5.407 0.799 -9.934 1.00 94.56 104 PHE A C 1
ATOM 839 O O . PHE A 1 104 ? 6.131 1.727 -10.325 1.00 94.56 104 PHE A O 1
ATOM 846 N N . ALA A 1 105 ? 5.587 -0.474 -10.285 1.00 88.75 105 ALA A N 1
ATOM 847 C CA . ALA A 1 105 ? 6.443 -0.872 -11.391 1.00 88.75 105 ALA A CA 1
ATOM 848 C C . ALA A 1 105 ? 5.700 -0.603 -12.701 1.00 88.75 105 ALA A C 1
ATOM 850 O O . ALA A 1 105 ? 4.650 -1.198 -12.943 1.00 88.75 105 ALA A O 1
ATOM 851 N N . ASP A 1 106 ? 6.266 0.257 -13.552 1.00 78.62 1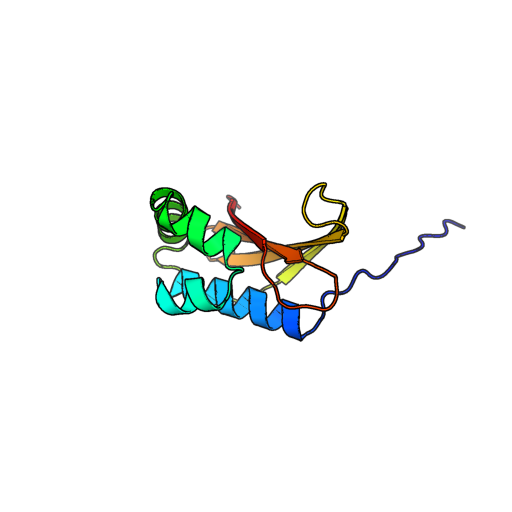06 ASP A N 1
ATOM 852 C CA . ASP A 1 106 ? 5.668 0.660 -14.829 1.00 78.62 106 ASP A CA 1
ATOM 853 C C . ASP A 1 106 ? 4.332 1.438 -14.685 1.00 78.62 106 ASP A C 1
ATOM 855 O O . ASP A 1 106 ? 3.537 1.265 -13.766 1.00 78.62 106 ASP A O 1
ATOM 859 N N . GLY A 1 107 ? 4.069 2.364 -15.605 1.00 68.38 107 GLY A N 1
ATOM 860 C CA . GLY A 1 107 ? 2.987 3.351 -15.484 1.00 68.38 107 GLY A CA 1
ATOM 861 C C . GLY A 1 107 ? 1.587 2.794 -15.708 1.00 68.38 107 GLY A C 1
ATOM 862 O O . GLY A 1 107 ? 0.616 3.481 -15.426 1.00 68.38 107 GLY A O 1
ATOM 863 N N . ASN A 1 108 ? 1.480 1.562 -16.204 1.00 72.38 108 ASN A N 1
ATOM 864 C CA . ASN A 1 108 ? 0.210 0.973 -16.628 1.00 72.38 108 ASN A CA 1
ATOM 865 C C . ASN A 1 108 ? -0.153 -0.317 -15.887 1.00 72.38 108 ASN A C 1
ATOM 867 O O . ASN A 1 108 ? -1.196 -0.904 -16.174 1.00 72.38 108 ASN A O 1
ATOM 871 N N . LYS A 1 109 ? 0.690 -0.787 -14.961 1.00 82.06 109 LYS A N 1
ATOM 872 C CA . LYS A 1 109 ? 0.433 -2.012 -14.200 1.00 82.06 109 LYS A CA 1
ATOM 873 C C . LYS A 1 109 ? 0.141 -1.673 -12.740 1.00 82.06 109 LYS A C 1
ATOM 875 O O . LYS A 1 109 ? 0.833 -0.829 -12.171 1.00 82.06 109 LYS A O 1
ATOM 880 N N . PRO A 1 110 ? -0.839 -2.339 -12.109 1.00 87.44 110 PRO A N 1
ATOM 881 C CA . PRO A 1 110 ? -1.122 -2.178 -10.686 1.00 87.44 110 PRO A CA 1
ATOM 882 C C . PRO A 1 110 ? -0.131 -2.965 -9.805 1.00 87.44 110 PRO A C 1
ATOM 884 O O . PRO A 1 110 ? -0.491 -3.422 -8.731 1.00 87.44 110 PRO A O 1
ATOM 887 N N . ASP A 1 111 ? 1.110 -3.170 -10.254 1.00 91.25 111 ASP A N 1
ATOM 888 C CA . ASP A 1 111 ? 2.094 -3.967 -9.518 1.00 91.25 111 ASP A CA 1
ATOM 889 C C . ASP A 1 111 ? 2.809 -3.089 -8.483 1.00 91.25 111 ASP A C 1
ATOM 891 O O . ASP A 1 111 ? 3.638 -2.245 -8.837 1.00 91.25 111 ASP A O 1
ATOM 895 N N . ILE A 1 112 ? 2.433 -3.244 -7.210 1.00 95.25 112 ILE A N 1
ATOM 896 C CA . ILE A 1 112 ? 2.965 -2.448 -6.099 1.00 95.25 112 ILE A CA 1
ATOM 897 C C . ILE A 1 112 ? 4.299 -3.032 -5.642 1.00 95.25 112 ILE A C 1
ATOM 899 O O . ILE A 1 112 ? 4.355 -4.115 -5.058 1.00 95.25 112 ILE A O 1
ATOM 903 N N . ILE A 1 113 ? 5.366 -2.265 -5.850 1.00 94.88 113 ILE A N 1
ATOM 904 C CA . ILE A 1 113 ? 6.745 -2.619 -5.479 1.00 94.88 113 ILE A CA 1
ATOM 905 C C . ILE A 1 113 ? 7.245 -1.881 -4.231 1.00 94.88 113 ILE A C 1
ATOM 907 O O . ILE A 1 113 ? 8.403 -2.013 -3.848 1.00 94.88 113 ILE A O 1
ATOM 911 N N . GLY A 1 114 ? 6.380 -1.110 -3.577 1.00 94.44 114 GLY A N 1
ATOM 912 C CA . GLY A 1 114 ? 6.675 -0.476 -2.298 1.00 94.44 114 GLY A CA 1
ATOM 913 C C . GLY A 1 114 ? 5.546 0.439 -1.849 1.00 94.44 114 GLY A C 1
ATOM 914 O O . GLY A 1 114 ? 4.759 0.910 -2.669 1.00 94.44 114 GLY A O 1
ATOM 915 N N . PHE A 1 115 ? 5.465 0.700 -0.549 1.00 95.88 115 PHE A N 1
ATOM 916 C CA . PHE A 1 115 ? 4.562 1.707 -0.004 1.00 95.88 115 PHE A CA 1
ATOM 917 C C . PHE A 1 115 ? 5.096 2.281 1.311 1.00 95.88 115 PHE A C 1
ATOM 919 O O . PHE A 1 115 ? 5.923 1.662 1.981 1.00 95.88 115 PHE A O 1
ATOM 926 N N . TRP A 1 116 ? 4.588 3.453 1.686 1.00 94.31 116 TRP A N 1
ATOM 927 C CA . TRP A 1 116 ? 4.846 4.110 2.965 1.00 94.31 116 TRP A CA 1
ATOM 928 C C . TRP A 1 116 ? 3.556 4.707 3.506 1.00 94.31 116 TRP A C 1
ATOM 930 O O . TRP A 1 116 ? 2.733 5.212 2.743 1.00 94.31 116 TRP A O 1
ATOM 940 N N . ILE A 1 117 ? 3.406 4.676 4.825 1.00 94.25 117 ILE A N 1
ATOM 941 C CA . ILE A 1 117 ? 2.323 5.348 5.538 1.00 94.25 117 ILE A CA 1
ATOM 942 C C . ILE A 1 117 ? 2.970 6.216 6.600 1.00 94.25 117 ILE A C 1
ATOM 944 O O . ILE A 1 117 ? 3.757 5.723 7.405 1.00 94.25 117 ILE A O 1
ATOM 948 N N . ASN A 1 118 ? 2.622 7.495 6.605 1.00 92.38 118 ASN A N 1
ATOM 949 C CA . ASN A 1 118 ? 3.042 8.433 7.629 1.00 92.38 118 ASN A CA 1
ATOM 950 C C . ASN A 1 118 ? 1.824 9.199 8.134 1.00 92.38 118 ASN A C 1
ATOM 952 O O . ASN A 1 118 ? 0.961 9.589 7.352 1.00 92.38 118 ASN A O 1
ATOM 956 N N . GLN A 1 119 ? 1.783 9.444 9.437 1.00 90.75 119 GLN A N 1
ATOM 957 C CA . GLN A 1 119 ? 0.873 10.425 10.016 1.00 90.75 119 GLN A CA 1
ATOM 958 C C . GLN A 1 119 ? 1.531 11.801 10.016 1.00 90.75 119 GLN A C 1
ATOM 960 O O . GLN A 1 119 ? 2.712 11.928 10.349 1.00 90.75 119 GLN A O 1
ATOM 965 N N . THR A 1 120 ? 0.769 12.827 9.665 1.00 83.94 120 THR A N 1
ATOM 966 C CA . THR A 1 120 ? 1.191 14.226 9.755 1.00 83.94 120 THR A CA 1
ATOM 967 C C . THR A 1 120 ? 0.304 14.945 10.759 1.00 83.94 120 THR A C 1
ATOM 969 O O . THR A 1 120 ? -0.911 14.772 10.746 1.00 83.94 120 THR A O 1
ATOM 972 N N . GLN A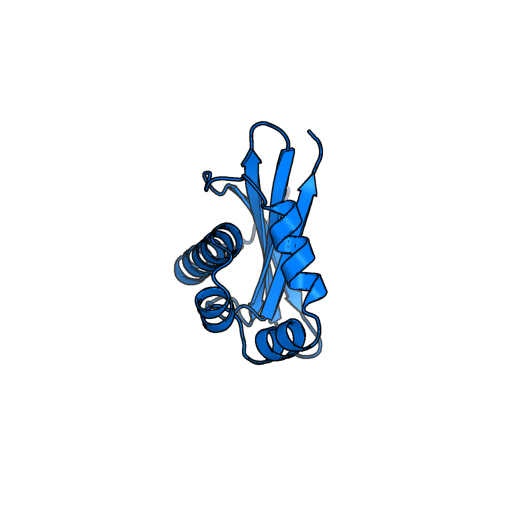 1 121 ? 0.912 15.715 11.665 1.00 70.94 121 GLN A N 1
ATOM 973 C CA . GLN A 1 121 ? 0.151 16.562 12.584 1.00 70.94 121 GLN A CA 1
ATOM 974 C C . GLN A 1 121 ? -0.376 17.775 11.814 1.00 70.94 121 GLN A C 1
ATOM 976 O O . GLN A 1 121 ? 0.396 18.398 11.078 1.00 70.94 121 GLN A O 1
ATOM 981 N N . ASN A 1 122 ? -1.667 18.060 11.982 1.00 57.19 122 ASN A N 1
ATOM 982 C CA . ASN A 1 122 ? -2.327 19.247 11.434 1.00 57.19 122 ASN A CA 1
ATOM 983 C C . ASN A 1 122 ? -1.993 20.505 12.242 1.00 57.19 122 ASN A C 1
ATOM 985 O O . ASN A 1 122 ? -1.759 20.382 13.468 1.00 57.19 122 ASN A O 1
#